Protein AF-A0A4P6URM0-F1 (afdb_monomer)

Nearest PDB structures (foldseek):
  2pso-assembly3_C  TM=2.910E-01  e=2.038E+00  Homo sapiens
  5btu-assembly1_A  TM=3.981E-01  e=7.852E+00  Streptomyces rugosporus
  2pso-assembly1_A  TM=2.524E-01  e=2.699E+00  Homo sapiens
  6l1m-assembly1_A  TM=2.451E-01  e=8.786E+00  Homo sapiens

Mean predicted aligned error: 10.13 Å

Solvent-accessible surface area (backbone atoms only — not comparable to full-atom values): 7999 Å² total; per-residue (Å²): 140,60,69,63,63,57,45,52,59,57,56,52,72,70,60,61,86,64,88,56,90,96,54,51,57,43,52,43,56,39,86,64,29,89,80,58,36,25,31,29,38,40,35,33,56,38,62,49,96,88,68,47,77,76,40,40,41,39,36,36,28,39,62,31,72,83,50,58,86,66,64,18,42,60,39,30,38,29,48,71,74,32,77,54,91,85,47,54,78,92,62,52,32,95,65,70,47,33,33,44,40,35,58,77,35,76,83,46,64,54,87,36,90,82,54,89,47,74,66,50,46,48,55,57,51,45,54,35,53,73,68,50,51,77,88,75,128

Organism: NCBI:txid367743

Sequence (137 aa):
MVIFLSFIQKLLKGIQFFRNTKEHPIYYLFYFHCVHGITGLYAMERYNEEGCVWKYSYEWKIIYPKKGKHLKHISAWGNELHEDEETRKEFIVAFTPHHHHIPGYRRARKENWDVWTLEETFEFVAYYIQSGKEYKP

Foldseek 3Di:
DPVVVVVVVVQQPDFDADDDPQKGWGKRWGCQQPVQGTKIKTKIFHADPVRDTPWIKIWIFRPPPDDDPQQTTQWMWIFDADCDPPRDPLRGDPGDTFIQDHHVGRSDGDGDPDDDDPVVVCVVVVVCRVVSDRDGD

Secondary structure (DSSP, 8-state):
--HHHHHHHHHTTT------SSS--EEEEEEEETTTEEEEEEEEEEE-TTS-EEEEEEEEEEEES---TTTSEEEEEE---B--TTS-GGG-B-SSSEEE-BTTBTT------S--SHHHHHHHHHHHHHH------

Structure (mmCIF, N/CA/C/O backbone):
data_AF-A0A4P6URM0-F1
#
_entry.id   AF-A0A4P6URM0-F1
#
loop_
_atom_site.group_PDB
_atom_site.id
_atom_site.type_symbol
_atom_site.label_atom_id
_atom_site.label_alt_id
_atom_site.label_comp_id
_atom_site.label_asym_id
_atom_site.label_entity_id
_atom_site.label_seq_id
_atom_site.pdbx_PDB_ins_code
_atom_site.Cartn_x
_atom_site.Cartn_y
_atom_site.Cartn_z
_atom_site.occupancy
_atom_site.B_iso_or_equiv
_atom_site.auth_seq_id
_atom_site.auth_comp_id
_atom_site.auth_asym_id
_atom_site.auth_atom_id
_atom_site.pdbx_PDB_model_num
ATOM 1 N N . MET A 1 1 ? -16.421 16.010 -10.100 1.00 37.84 1 MET A N 1
ATOM 2 C CA . MET A 1 1 ? -14.976 15.691 -10.054 1.00 37.84 1 MET A CA 1
ATOM 3 C C . MET A 1 1 ? -14.130 16.831 -9.448 1.00 37.84 1 MET A C 1
ATOM 5 O O . MET A 1 1 ? -13.039 17.098 -9.912 1.00 37.84 1 MET A O 1
ATOM 9 N N . VAL A 1 2 ? -14.620 17.530 -8.409 1.00 28.48 2 VAL A N 1
ATOM 10 C CA . VAL A 1 2 ? -13.886 18.628 -7.719 1.00 28.48 2 VAL A CA 1
ATOM 11 C C . VAL A 1 2 ? -13.793 18.365 -6.206 1.00 28.48 2 VAL A C 1
ATOM 13 O 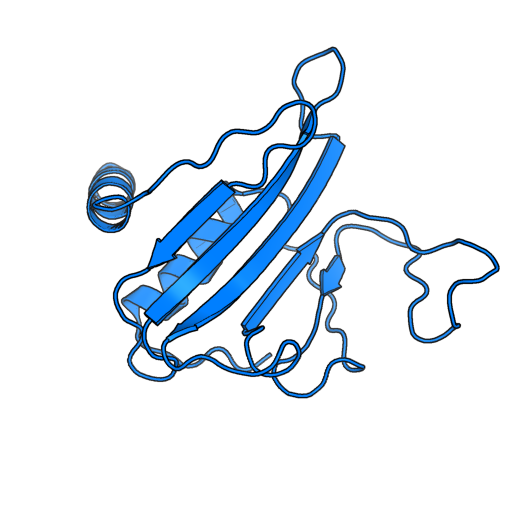O . VAL A 1 2 ? -12.837 18.750 -5.543 1.00 28.48 2 VAL A O 1
ATOM 16 N N . ILE A 1 3 ? -14.748 17.602 -5.663 1.00 34.81 3 ILE A N 1
ATOM 17 C CA . ILE A 1 3 ? -14.823 17.248 -4.241 1.00 34.81 3 ILE A CA 1
ATOM 18 C C . ILE A 1 3 ? -13.710 16.254 -3.849 1.00 34.81 3 ILE A C 1
ATOM 20 O O . ILE A 1 3 ? -13.120 16.395 -2.780 1.00 34.81 3 ILE A O 1
ATOM 24 N N . PHE A 1 4 ? -13.355 15.323 -4.745 1.00 35.44 4 PHE A N 1
ATOM 25 C CA . PHE A 1 4 ? -12.353 14.269 -4.520 1.00 35.44 4 PHE A CA 1
ATOM 26 C C . PHE A 1 4 ? -10.926 14.827 -4.350 1.00 35.44 4 PHE A C 1
ATOM 28 O O . PHE A 1 4 ? -10.270 14.560 -3.346 1.00 35.44 4 PHE A O 1
ATOM 35 N N . LEU A 1 5 ? -10.502 15.725 -5.249 1.00 35.97 5 LEU A N 1
ATOM 36 C CA . LEU A 1 5 ? -9.217 16.438 -5.169 1.00 35.97 5 LEU A CA 1
ATOM 37 C C . LEU A 1 5 ? -9.099 17.295 -3.898 1.00 35.97 5 LEU A C 1
ATOM 39 O O . LEU A 1 5 ? -8.058 17.293 -3.241 1.00 35.97 5 LEU A O 1
ATOM 43 N N . SER A 1 6 ? -10.181 17.973 -3.499 1.00 42.41 6 SER A N 1
ATOM 44 C CA . SER A 1 6 ? -10.181 18.823 -2.298 1.00 42.41 6 SER A CA 1
ATOM 45 C C . SER A 1 6 ? -10.077 18.026 -0.987 1.00 42.41 6 SER A C 1
ATOM 47 O O . SER A 1 6 ? -9.562 18.531 0.014 1.00 42.41 6 SER A O 1
ATOM 49 N N . PHE A 1 7 ? -10.559 16.776 -0.975 1.00 44.28 7 PHE A N 1
ATOM 50 C CA . PHE A 1 7 ? -10.522 15.909 0.202 1.00 44.28 7 PHE A CA 1
ATOM 51 C C . PHE A 1 7 ? -9.201 15.148 0.311 1.00 44.28 7 PHE A C 1
ATOM 53 O O . PHE A 1 7 ? -8.658 15.077 1.412 1.00 44.28 7 PHE A O 1
ATOM 60 N N . ILE A 1 8 ? -8.629 14.689 -0.812 1.00 46.97 8 ILE A N 1
ATOM 61 C CA . ILE A 1 8 ? -7.243 14.199 -0.857 1.00 46.97 8 ILE A CA 1
ATOM 62 C C . ILE A 1 8 ? -6.321 15.289 -0.296 1.00 46.97 8 ILE A C 1
ATOM 64 O O . ILE A 1 8 ? -5.639 15.049 0.691 1.00 46.97 8 ILE A O 1
ATOM 68 N N . GLN A 1 9 ? -6.418 16.538 -0.764 1.00 44.09 9 GLN A N 1
ATOM 69 C CA . GLN A 1 9 ? -5.653 17.665 -0.201 1.00 44.09 9 GLN A CA 1
ATOM 70 C C . GLN A 1 9 ? -5.856 17.889 1.315 1.00 44.09 9 GLN A C 1
ATOM 72 O O . GLN A 1 9 ? -4.931 18.340 1.993 1.00 44.09 9 GLN A O 1
ATOM 77 N N . LYS A 1 10 ? -7.032 17.565 1.878 1.00 43.66 10 LYS A N 1
ATOM 78 C CA . LYS A 1 10 ? -7.291 17.625 3.332 1.00 43.66 10 LYS A CA 1
ATOM 79 C C . LYS A 1 10 ? -6.715 16.427 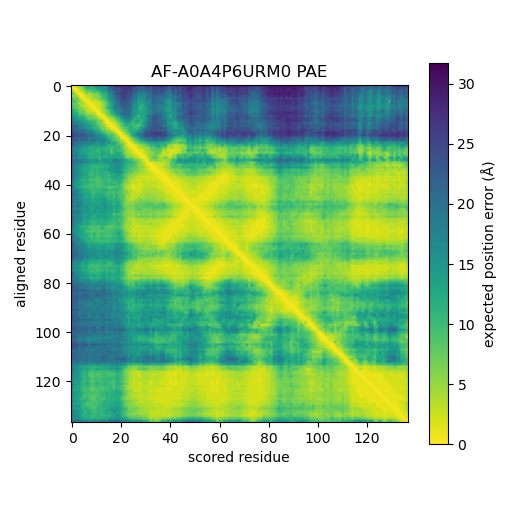4.100 1.00 43.66 10 LYS A C 1
ATOM 81 O O . LYS A 1 10 ? -6.232 16.635 5.210 1.00 43.66 10 LYS A O 1
ATOM 86 N N . LEU A 1 11 ? -6.727 15.222 3.525 1.00 47.56 11 LEU A N 1
ATOM 87 C CA . LEU A 1 11 ? -6.056 14.017 4.047 1.00 47.56 11 LEU A CA 1
ATOM 88 C C . LEU A 1 11 ? -4.528 14.177 4.050 1.00 47.56 11 LEU A C 1
ATOM 90 O O . LEU A 1 11 ? -3.854 13.701 4.956 1.00 47.56 11 LEU A O 1
ATOM 94 N N . LEU A 1 12 ? -4.002 14.921 3.075 1.00 49.66 12 LEU A N 1
ATOM 95 C CA . LEU A 1 12 ? -2.588 15.257 2.914 1.00 49.66 12 LEU A CA 1
ATOM 96 C C . LEU A 1 12 ? -2.092 16.369 3.868 1.00 49.66 12 LEU A C 1
ATOM 98 O O . LEU A 1 12 ? -0.925 16.765 3.795 1.00 49.66 12 LEU A O 1
ATOM 102 N N . LYS A 1 13 ? -2.924 16.873 4.794 1.00 39.97 13 LYS A N 1
ATOM 103 C CA . LYS A 1 13 ? -2.470 17.776 5.867 1.00 39.97 13 LYS A CA 1
ATOM 104 C C . LYS A 1 13 ? -1.619 16.999 6.876 1.00 39.97 13 LYS A C 1
ATOM 106 O O . LYS A 1 13 ? -2.114 16.565 7.907 1.00 39.97 13 LYS A O 1
ATOM 111 N N . GLY A 1 14 ? -0.339 16.824 6.561 1.00 41.81 14 GLY A N 1
ATOM 112 C CA . GLY A 1 14 ? 0.631 16.146 7.425 1.00 41.81 14 GLY A CA 1
ATOM 113 C C . GLY A 1 14 ? 1.566 15.164 6.720 1.00 41.81 14 GLY A C 1
ATOM 114 O O . GLY A 1 14 ? 2.226 14.393 7.413 1.00 41.81 14 GLY A O 1
ATOM 115 N N . ILE A 1 15 ? 1.649 15.159 5.380 1.00 45.34 15 ILE A N 1
ATOM 116 C CA . ILE A 1 15 ? 2.680 14.368 4.689 1.00 45.34 15 ILE A CA 1
ATOM 117 C C . ILE A 1 15 ? 4.060 14.886 5.109 1.00 45.34 15 ILE A C 1
ATOM 119 O O . ILE A 1 15 ? 4.440 16.010 4.782 1.00 45.34 15 ILE A O 1
ATOM 123 N N . GLN A 1 16 ? 4.828 14.054 5.807 1.00 42.06 16 GLN A N 1
ATOM 124 C CA . GLN A 1 16 ? 6.265 14.248 5.948 1.00 42.06 16 GLN A CA 1
ATOM 125 C C . GLN A 1 16 ? 6.971 13.409 4.886 1.00 42.06 16 GLN A C 1
ATOM 127 O O . GLN A 1 16 ? 6.902 12.183 4.885 1.00 42.06 16 GLN A O 1
ATOM 132 N N . PHE A 1 17 ? 7.644 14.094 3.965 1.00 44.22 17 PHE A N 1
ATOM 133 C CA . PHE A 1 17 ? 8.449 13.472 2.924 1.00 44.22 17 PHE A CA 1
ATOM 134 C C . PHE A 1 17 ? 9.841 13.162 3.480 1.00 44.22 17 PHE A C 1
ATOM 136 O O . PHE A 1 17 ? 10.569 14.076 3.864 1.00 44.22 17 PHE A O 1
ATOM 143 N N . PHE A 1 18 ? 10.243 11.894 3.476 1.00 39.78 18 PHE A N 1
ATOM 144 C CA . PHE A 1 18 ? 11.624 11.500 3.754 1.00 39.78 18 PHE A CA 1
ATOM 145 C C . PHE A 1 18 ? 12.279 11.077 2.432 1.00 39.78 18 PHE A C 1
ATOM 147 O O . PHE A 1 18 ? 11.842 10.118 1.805 1.00 39.78 18 PHE A O 1
ATOM 154 N N . ARG A 1 19 ? 13.287 11.830 1.964 1.00 40.38 19 ARG A N 1
ATOM 155 C CA . ARG A 1 19 ? 13.984 11.589 0.683 1.00 40.38 19 ARG A CA 1
ATOM 156 C C . ARG A 1 19 ? 15.304 10.840 0.907 1.00 40.38 19 ARG A C 1
ATOM 158 O O . ARG A 1 19 ? 16.136 11.309 1.676 1.00 40.38 19 ARG A O 1
ATOM 165 N N . ASN A 1 20 ? 15.525 9.736 0.189 1.00 33.84 20 ASN A N 1
ATOM 166 C CA . ASN A 1 20 ? 16.845 9.119 -0.021 1.00 33.84 20 ASN A CA 1
ATOM 167 C C . ASN A 1 20 ? 16.927 8.553 -1.457 1.00 33.84 20 ASN A C 1
ATOM 169 O O . ASN A 1 20 ? 15.888 8.257 -2.039 1.00 33.84 20 ASN A O 1
ATOM 173 N N . THR A 1 21 ? 18.106 8.522 -2.076 1.00 48.75 21 THR A N 1
ATOM 174 C CA . THR A 1 21 ? 18.306 8.462 -3.537 1.00 48.75 21 THR A CA 1
ATOM 175 C C . THR A 1 21 ? 18.328 7.035 -4.117 1.00 48.75 21 THR A C 1
ATOM 177 O O . THR A 1 21 ? 18.969 6.145 -3.569 1.00 48.75 21 THR A O 1
ATOM 180 N N . LYS A 1 22 ? 17.661 6.864 -5.277 1.00 49.09 22 LYS A N 1
ATOM 181 C CA . LYS A 1 22 ? 17.460 5.663 -6.138 1.00 49.09 22 LYS A CA 1
ATOM 182 C C . LYS A 1 22 ? 16.256 4.760 -5.851 1.00 49.09 22 LYS A C 1
ATOM 184 O O . LYS A 1 22 ? 15.752 4.140 -6.780 1.00 49.09 22 LYS A O 1
ATOM 189 N N . GLU A 1 23 ? 15.737 4.756 -4.634 1.00 53.38 23 GLU A N 1
ATOM 190 C CA . GLU A 1 23 ? 14.444 4.161 -4.290 1.00 53.38 23 GLU A CA 1
ATOM 191 C C . GLU A 1 23 ? 13.742 5.159 -3.380 1.00 53.38 23 GLU A C 1
ATOM 193 O O . GLU A 1 23 ? 14.315 5.575 -2.374 1.00 53.38 23 GLU A O 1
ATOM 198 N N . HIS A 1 24 ? 12.543 5.603 -3.747 1.00 59.94 24 HIS A N 1
ATOM 199 C CA . HIS A 1 24 ? 11.840 6.641 -2.999 1.00 59.94 24 HIS A CA 1
ATOM 200 C C . HIS A 1 24 ? 10.649 6.038 -2.262 1.00 59.94 24 HIS A C 1
ATOM 202 O O . HIS A 1 24 ? 9.530 6.087 -2.768 1.00 59.94 24 HIS A O 1
ATOM 208 N N . PRO A 1 25 ? 10.863 5.459 -1.067 1.00 63.81 25 PRO A N 1
ATOM 209 C CA . PRO A 1 25 ? 9.756 5.115 -0.206 1.00 63.81 25 PRO A CA 1
ATOM 210 C C . PRO A 1 25 ? 9.058 6.389 0.272 1.00 63.81 25 PRO A C 1
ATOM 212 O O . PRO A 1 25 ? 9.648 7.208 0.978 1.00 63.81 25 PRO A O 1
ATOM 215 N N . ILE A 1 26 ? 7.790 6.544 -0.084 1.00 75.31 26 ILE A N 1
ATOM 216 C CA . ILE A 1 26 ? 6.939 7.638 0.371 1.00 75.31 26 ILE A CA 1
ATOM 217 C C . ILE A 1 26 ? 6.004 7.103 1.451 1.00 75.31 26 ILE A C 1
ATOM 219 O O . ILE A 1 26 ? 5.352 6.074 1.286 1.00 75.31 26 ILE A O 1
ATOM 223 N N . TYR A 1 27 ? 5.940 7.812 2.576 1.00 72.19 27 TYR A N 1
ATOM 224 C CA . TYR A 1 27 ? 5.004 7.519 3.654 1.00 72.19 27 TYR A CA 1
ATOM 225 C C . TYR A 1 27 ? 3.894 8.568 3.669 1.00 72.19 27 TYR A C 1
ATOM 227 O O . TYR A 1 27 ? 4.145 9.754 3.882 1.00 72.19 27 TYR A O 1
ATOM 235 N N . TYR A 1 28 ? 2.657 8.117 3.499 1.00 77.94 28 TYR A N 1
ATOM 236 C CA . TYR A 1 28 ? 1.452 8.920 3.652 1.00 77.94 28 TYR A CA 1
ATOM 237 C C . TYR A 1 28 ? 0.786 8.557 4.975 1.00 77.94 28 TYR A C 1
ATOM 239 O O . TYR A 1 28 ? 0.412 7.407 5.195 1.00 77.94 28 TYR A O 1
ATOM 247 N N . LEU A 1 29 ? 0.658 9.525 5.881 1.00 73.19 29 LEU A N 1
ATOM 248 C CA . LEU A 1 29 ? 0.025 9.317 7.181 1.00 73.19 29 LEU A CA 1
ATOM 249 C C . LEU A 1 29 ? -1.483 9.584 7.092 1.00 73.19 29 LEU A C 1
ATOM 251 O O . LEU A 1 29 ? -1.898 10.624 6.587 1.00 73.19 29 LEU A O 1
ATOM 255 N N . PHE A 1 30 ? -2.296 8.685 7.645 1.00 74.50 30 PHE A N 1
ATOM 256 C CA . PHE A 1 30 ? -3.745 8.837 7.772 1.00 74.50 30 PHE A CA 1
ATOM 257 C C . PHE A 1 30 ? -4.127 8.952 9.252 1.00 74.50 30 PHE A C 1
ATOM 259 O O . PHE A 1 30 ? -3.944 8.022 10.041 1.00 74.50 30 PHE A O 1
ATOM 266 N N . TYR A 1 31 ? -4.653 10.119 9.634 1.00 64.69 31 TYR A N 1
ATOM 267 C CA . TYR A 1 31 ? -4.734 10.550 11.034 1.00 64.69 31 TYR A CA 1
ATOM 268 C C . TYR A 1 31 ? -5.579 9.657 11.954 1.00 64.69 31 TYR A C 1
ATOM 270 O O . TYR A 1 31 ? -5.229 9.535 13.124 1.00 64.69 31 TYR A O 1
ATOM 278 N N . PHE A 1 32 ? -6.657 9.021 11.480 1.00 75.19 32 PHE A N 1
ATOM 279 C CA . PHE A 1 32 ? -7.439 8.117 12.329 1.00 75.19 32 PHE A CA 1
ATOM 280 C C . PHE A 1 32 ? -8.346 7.166 11.533 1.00 75.19 32 PHE A C 1
ATOM 282 O O . PHE A 1 32 ? -9.103 7.602 10.670 1.00 75.19 32 PHE A O 1
ATOM 289 N N . HIS A 1 33 ? -8.310 5.877 11.878 1.00 76.44 33 HIS A N 1
ATOM 290 C CA . HIS A 1 33 ? -9.273 4.848 11.488 1.00 76.44 33 HIS A CA 1
ATOM 291 C C . HIS A 1 33 ? -9.878 4.234 12.756 1.00 76.44 33 HIS A C 1
ATOM 293 O O . HIS A 1 33 ? -9.145 3.722 13.604 1.00 76.44 33 HIS A O 1
ATOM 299 N N . CYS A 1 34 ? -11.207 4.234 12.882 1.00 77.12 34 CYS A N 1
ATOM 300 C CA . CYS A 1 34 ? -11.887 3.865 14.131 1.00 77.12 34 CYS A CA 1
ATOM 301 C C . CYS A 1 34 ? -11.600 2.433 14.627 1.00 77.12 34 CYS A C 1
ATOM 303 O O . CYS A 1 34 ? -11.671 2.183 15.826 1.00 77.12 34 CYS A O 1
ATOM 305 N N . VAL A 1 35 ? -11.207 1.519 13.733 1.00 82.31 35 VAL A N 1
ATOM 306 C CA . VAL A 1 35 ? -10.860 0.126 14.078 1.00 82.31 35 VAL A CA 1
ATOM 307 C C . VAL A 1 35 ? -9.352 -0.093 14.235 1.00 82.31 35 VAL A C 1
ATOM 309 O O . VAL A 1 35 ? -8.904 -0.948 14.996 1.00 82.31 35 VAL A O 1
ATOM 312 N N . HIS A 1 36 ? -8.538 0.662 13.497 1.00 80.75 36 HIS A N 1
ATOM 313 C CA . HIS A 1 36 ? -7.113 0.354 13.322 1.00 80.75 36 HIS A CA 1
ATOM 314 C C . HIS A 1 36 ? -6.185 1.366 14.003 1.00 80.75 36 HIS A C 1
ATOM 316 O O . HIS A 1 36 ? -4.981 1.125 14.067 1.00 80.75 36 HIS A O 1
ATOM 322 N N . GLY A 1 37 ? -6.732 2.457 14.546 1.00 84.31 37 GLY A N 1
ATOM 323 C CA . GLY A 1 37 ? -5.967 3.563 15.108 1.00 84.31 37 GLY A CA 1
ATOM 324 C C . GLY A 1 37 ? -5.397 4.461 14.011 1.00 84.31 37 GLY A C 1
ATOM 325 O O . GLY A 1 37 ? -6.041 4.696 12.990 1.00 84.31 37 GLY A O 1
ATOM 326 N N . ILE A 1 38 ? -4.191 4.980 14.211 1.00 86.25 38 ILE A N 1
ATOM 327 C CA . ILE A 1 38 ? -3.506 5.784 13.193 1.00 86.25 38 ILE A CA 1
ATOM 328 C C . ILE A 1 38 ? -2.927 4.823 12.162 1.00 86.25 38 ILE A C 1
ATOM 330 O O . ILE A 1 38 ? -2.185 3.903 12.520 1.00 86.25 38 ILE A O 1
ATOM 334 N N . THR A 1 39 ? -3.238 5.039 10.889 1.00 88.56 39 THR A N 1
ATOM 335 C CA . THR A 1 39 ? -2.746 4.198 9.792 1.00 88.56 39 THR A CA 1
ATOM 336 C C . THR A 1 39 ? -1.937 5.028 8.804 1.00 88.56 39 THR A C 1
ATOM 338 O O . THR A 1 39 ? -1.858 6.246 8.920 1.00 88.56 39 THR A O 1
ATOM 341 N N . GLY A 1 40 ? -1.276 4.387 7.853 1.00 89.19 40 GLY A N 1
ATOM 342 C CA . GLY A 1 40 ? -0.545 5.077 6.803 1.00 89.19 40 GLY A CA 1
ATOM 343 C C . GLY A 1 40 ? -0.273 4.166 5.620 1.00 89.19 40 GLY A C 1
ATOM 344 O O . GLY A 1 40 ? -0.263 2.943 5.766 1.00 89.19 40 GLY A O 1
ATOM 345 N N . LEU A 1 41 ? -0.068 4.768 4.457 1.00 88.81 41 LEU A N 1
ATOM 346 C CA . LEU A 1 41 ? 0.350 4.091 3.242 1.00 88.81 41 LEU A CA 1
ATOM 347 C C . LEU A 1 41 ? 1.854 4.268 3.066 1.00 88.81 41 LEU A C 1
ATOM 349 O O . LEU A 1 41 ? 2.361 5.385 3.035 1.00 88.81 41 LEU A O 1
ATOM 353 N N . TYR A 1 42 ? 2.565 3.159 2.958 1.00 88.00 42 TYR A N 1
ATOM 354 C CA . TYR A 1 42 ? 3.936 3.128 2.481 1.00 88.00 42 TYR A CA 1
ATOM 355 C C . TYR A 1 42 ? 3.910 2.795 0.996 1.00 88.00 42 TYR A C 1
ATOM 357 O O . TYR A 1 42 ? 3.363 1.761 0.631 1.00 88.00 42 TYR A O 1
ATOM 365 N N . ALA A 1 43 ? 4.476 3.651 0.160 1.00 88.44 43 ALA A N 1
ATOM 366 C CA . ALA A 1 43 ? 4.541 3.450 -1.276 1.00 88.44 43 ALA A CA 1
ATOM 367 C C . ALA A 1 43 ? 5.993 3.433 -1.737 1.00 88.44 43 ALA A C 1
ATOM 369 O O . ALA A 1 43 ? 6.773 4.309 -1.373 1.00 88.44 43 ALA A O 1
ATOM 370 N N . MET A 1 44 ? 6.349 2.449 -2.546 1.00 87.81 44 MET A N 1
ATOM 371 C CA . MET A 1 44 ? 7.618 2.370 -3.246 1.00 87.81 44 MET A CA 1
ATOM 372 C C . MET A 1 44 ? 7.316 2.231 -4.730 1.00 87.81 44 MET A C 1
ATOM 374 O O . MET A 1 44 ? 6.597 1.320 -5.124 1.00 87.81 44 MET A O 1
ATOM 378 N N . GLU A 1 45 ? 7.894 3.107 -5.540 1.00 86.06 45 GLU A N 1
ATOM 379 C CA . GLU A 1 45 ? 7.850 3.022 -6.996 1.00 86.06 45 GLU A CA 1
ATOM 380 C C . GLU A 1 45 ? 9.275 3.075 -7.539 1.00 86.06 45 GLU A C 1
ATOM 382 O O . GLU A 1 45 ? 10.140 3.787 -7.014 1.00 86.06 45 GLU A O 1
ATOM 387 N N . ARG A 1 46 ? 9.521 2.307 -8.597 1.00 83.69 46 ARG A N 1
ATOM 388 C CA . ARG A 1 46 ? 10.720 2.389 -9.423 1.00 83.69 46 ARG A CA 1
ATOM 389 C C . ARG A 1 46 ? 10.303 2.776 -10.830 1.00 83.69 46 ARG A C 1
ATOM 391 O O . ARG A 1 46 ? 9.372 2.199 -11.394 1.00 83.69 46 ARG A O 1
ATOM 398 N N . TYR A 1 47 ? 11.037 3.727 -11.386 1.00 82.06 47 TYR A N 1
ATOM 399 C CA . TYR A 1 47 ? 10.766 4.309 -12.692 1.00 82.06 47 TYR A CA 1
ATOM 400 C C . TYR A 1 47 ? 11.792 3.818 -13.714 1.00 82.06 47 TYR A C 1
ATOM 402 O O . TYR A 1 47 ? 12.934 3.515 -13.352 1.00 82.06 47 TYR A O 1
ATOM 410 N N . ASN A 1 48 ? 11.362 3.660 -14.964 1.00 81.31 48 ASN A N 1
ATOM 411 C CA . ASN A 1 48 ? 12.240 3.354 -16.088 1.00 81.31 48 ASN A CA 1
ATOM 412 C C . A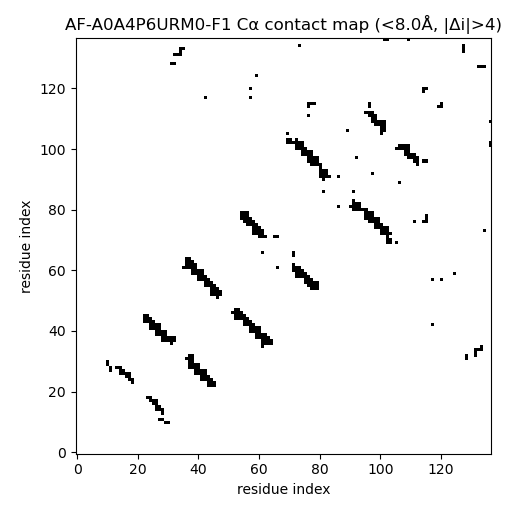SN A 1 48 ? 12.860 4.659 -16.629 1.00 81.31 48 ASN A C 1
ATOM 414 O O . ASN A 1 48 ? 12.628 5.742 -16.088 1.00 81.31 48 ASN A O 1
ATOM 418 N N . GLU A 1 49 ? 13.654 4.568 -17.694 1.00 82.06 49 GLU A N 1
ATOM 419 C CA . GLU A 1 49 ? 14.314 5.734 -18.304 1.00 82.06 49 GLU A CA 1
ATOM 420 C C . GLU A 1 49 ? 13.323 6.753 -18.895 1.00 82.06 49 GLU A C 1
ATOM 422 O O . GLU A 1 49 ? 13.629 7.939 -18.977 1.00 82.06 49 GLU A O 1
ATOM 427 N N . GLU A 1 50 ? 12.113 6.309 -19.238 1.00 86.50 50 GLU A N 1
ATOM 428 C CA . GLU A 1 50 ? 11.015 7.144 -19.742 1.00 86.50 50 GLU A CA 1
ATOM 429 C C . GLU A 1 50 ? 10.215 7.817 -18.611 1.00 86.50 50 GLU A C 1
ATOM 431 O O . GLU A 1 50 ? 9.311 8.610 -18.872 1.00 86.50 50 GLU A O 1
ATOM 436 N N . GLY A 1 51 ? 10.533 7.517 -17.346 1.00 78.19 51 GLY A N 1
ATOM 437 C CA . GLY A 1 51 ? 9.819 8.035 -16.179 1.00 78.19 51 GLY A CA 1
ATOM 438 C C . GLY A 1 51 ? 8.518 7.295 -15.849 1.00 78.19 51 GLY A C 1
ATOM 439 O O . GLY A 1 51 ? 7.763 7.753 -14.994 1.00 78.19 51 GLY A O 1
ATOM 440 N N . CYS A 1 52 ? 8.251 6.150 -16.477 1.00 78.75 52 CYS A N 1
ATOM 441 C CA . CYS A 1 52 ? 7.098 5.296 -16.195 1.00 78.75 52 CYS A CA 1
ATOM 442 C C . CYS A 1 52 ? 7.389 4.348 -15.023 1.00 78.75 52 CYS A C 1
ATOM 444 O O . CYS A 1 52 ? 8.480 3.778 -14.930 1.00 78.75 52 CYS A O 1
ATOM 446 N N . VAL A 1 53 ? 6.405 4.134 -14.142 1.00 80.69 53 VAL A N 1
ATOM 447 C CA . VAL A 1 53 ? 6.500 3.135 -13.064 1.00 80.69 53 VAL A CA 1
ATOM 448 C C . VAL A 1 53 ? 6.551 1.741 -13.686 1.00 80.69 53 VAL A C 1
ATOM 450 O O . VAL A 1 53 ? 5.598 1.316 -14.331 1.00 80.69 53 VAL A O 1
ATOM 453 N N . TRP A 1 54 ? 7.649 1.014 -13.481 1.00 80.31 54 TRP A N 1
ATOM 454 C CA . TRP A 1 54 ? 7.781 -0.377 -13.942 1.00 80.31 54 TRP A CA 1
ATOM 455 C C . TRP A 1 54 ? 7.726 -1.382 -12.792 1.00 80.31 54 TRP A C 1
ATOM 457 O O . TRP A 1 54 ? 7.379 -2.543 -12.998 1.00 80.31 54 TRP A O 1
ATOM 467 N N . LYS A 1 55 ? 8.032 -0.945 -11.566 1.00 84.69 55 LYS A N 1
ATOM 468 C CA . LYS A 1 55 ? 7.955 -1.776 -10.364 1.00 84.69 55 LYS A CA 1
ATOM 469 C C . LYS A 1 55 ? 7.395 -0.973 -9.199 1.00 84.69 55 LYS A C 1
ATOM 471 O O . LYS A 1 55 ? 7.831 0.156 -8.983 1.00 84.69 55 LYS A O 1
ATOM 476 N N . TYR A 1 56 ? 6.480 -1.549 -8.433 1.00 86.94 56 TYR A N 1
ATOM 477 C CA . TYR A 1 56 ? 5.901 -0.901 -7.267 1.00 86.94 56 TYR A CA 1
ATOM 478 C C . TYR A 1 56 ? 5.577 -1.877 -6.134 1.00 86.94 56 TYR A C 1
ATOM 480 O O . TYR A 1 56 ? 5.374 -3.077 -6.332 1.00 86.94 56 TYR A O 1
ATOM 488 N N . SER A 1 57 ? 5.510 -1.312 -4.932 1.00 88.25 57 SER A N 1
ATOM 489 C CA . SER A 1 57 ? 5.028 -1.954 -3.717 1.00 88.25 57 SER A CA 1
ATOM 490 C C . SER A 1 57 ? 4.321 -0.914 -2.854 1.00 88.25 57 SER A C 1
ATOM 492 O O . SER A 1 57 ? 4.926 0.063 -2.406 1.00 88.25 57 SER A O 1
ATOM 494 N N . TYR A 1 58 ? 3.029 -1.109 -2.631 1.00 89.19 58 TYR A N 1
ATOM 495 C CA . TYR A 1 58 ? 2.193 -0.250 -1.808 1.00 89.19 58 TYR A CA 1
ATOM 496 C C . TYR A 1 58 ? 1.688 -1.032 -0.608 1.00 89.19 58 TYR A C 1
ATOM 498 O O . TYR A 1 58 ? 1.271 -2.179 -0.724 1.00 89.19 58 TYR A O 1
ATOM 506 N N . GLU A 1 59 ? 1.704 -0.429 0.571 1.00 88.81 59 GLU A N 1
ATOM 507 C CA . GLU A 1 59 ? 1.416 -1.137 1.805 1.00 88.81 59 GLU A CA 1
ATOM 508 C C . GLU A 1 59 ? 0.670 -0.243 2.799 1.00 88.81 59 GLU A C 1
ATOM 510 O O . GLU A 1 59 ? 1.230 0.704 3.359 1.00 88.81 59 GLU A O 1
ATOM 515 N N . TRP A 1 60 ? -0.588 -0.571 3.076 1.00 88.75 60 TRP A N 1
ATOM 516 C CA . TRP A 1 60 ? -1.388 0.090 4.101 1.00 88.75 60 TRP A CA 1
ATOM 517 C C . TRP A 1 60 ? -1.145 -0.564 5.467 1.00 88.75 60 TRP A C 1
ATOM 519 O O . TRP A 1 60 ? -1.295 -1.779 5.635 1.00 88.75 60 TRP A O 1
ATOM 529 N N . LYS A 1 61 ? -0.721 0.233 6.455 1.00 88.69 61 LYS A N 1
ATOM 530 C CA . LYS A 1 61 ? -0.234 -0.248 7.757 1.00 88.69 61 LYS A CA 1
ATOM 531 C C . LYS A 1 61 ? -0.779 0.562 8.928 1.00 88.69 61 LYS A C 1
ATOM 533 O O . LYS A 1 61 ? -1.044 1.753 8.815 1.00 88.69 61 LYS A O 1
ATOM 538 N N . ILE A 1 62 ? -0.844 -0.073 10.092 1.00 88.00 62 ILE A N 1
ATOM 539 C CA . ILE A 1 62 ? -1.051 0.556 11.398 1.00 88.00 62 ILE A CA 1
ATOM 540 C C . ILE A 1 62 ? 0.257 1.220 11.841 1.00 88.00 62 ILE A C 1
ATOM 542 O O . ILE A 1 62 ? 1.297 0.565 11.951 1.00 88.00 62 ILE A O 1
ATOM 546 N N . ILE A 1 63 ? 0.187 2.518 12.121 1.00 85.94 63 ILE A N 1
ATOM 547 C CA . ILE A 1 63 ? 1.273 3.334 12.674 1.00 85.94 63 ILE A CA 1
ATOM 548 C C . ILE A 1 63 ? 1.155 3.398 14.200 1.00 85.94 63 ILE A C 1
ATOM 550 O O . ILE A 1 63 ? 2.156 3.242 14.902 1.00 85.94 63 ILE A O 1
ATOM 554 N N . TYR A 1 64 ? -0.069 3.564 14.714 1.00 81.88 64 TYR A N 1
ATOM 555 C CA . TYR A 1 64 ? -0.355 3.587 16.147 1.00 81.88 64 TYR A CA 1
ATOM 556 C C . TYR A 1 64 ? -1.673 2.855 16.471 1.00 81.88 64 TYR A C 1
ATOM 558 O O . TYR A 1 64 ? -2.676 3.144 15.821 1.00 81.88 64 TYR A O 1
ATOM 566 N N . PRO A 1 65 ? -1.717 1.963 17.481 1.00 84.31 65 PRO A N 1
ATOM 567 C CA . PRO A 1 65 ? -0.620 1.596 18.381 1.00 84.31 65 PRO A CA 1
ATOM 568 C C . PRO A 1 65 ? 0.503 0.851 17.649 1.00 84.31 65 PRO A C 1
ATOM 570 O O . PRO A 1 65 ? 0.273 0.195 16.633 1.00 84.31 65 PRO A O 1
ATOM 573 N N . LYS A 1 66 ? 1.738 0.952 18.157 1.00 81.31 66 LYS A N 1
ATOM 574 C CA . LYS A 1 66 ? 2.892 0.275 17.552 1.00 81.31 66 LYS A CA 1
ATOM 575 C C . LYS A 1 66 ? 2.698 -1.238 17.653 1.00 81.31 66 LYS A C 1
ATOM 577 O O . LYS A 1 66 ? 2.707 -1.796 18.746 1.00 81.31 66 LYS A O 1
ATOM 582 N N . LYS A 1 67 ? 2.545 -1.904 16.509 1.00 80.56 67 LYS A N 1
ATOM 583 C CA . LYS A 1 67 ? 2.414 -3.364 16.423 1.00 80.56 67 LYS A CA 1
ATOM 584 C C . LYS A 1 67 ? 3.686 -4.003 15.864 1.00 80.56 67 LYS A C 1
ATOM 586 O O . LYS A 1 67 ? 4.468 -3.362 15.159 1.00 80.56 67 LYS A O 1
ATOM 591 N N . GLY A 1 68 ? 3.892 -5.286 16.173 1.00 75.81 68 GLY A N 1
ATOM 592 C CA . GLY A 1 68 ? 4.971 -6.081 15.579 1.00 75.81 68 GLY A CA 1
ATOM 593 C C . GLY A 1 68 ? 4.876 -6.118 14.049 1.00 75.81 68 GLY A C 1
ATOM 594 O O . GLY A 1 68 ? 3.803 -5.894 13.485 1.00 75.81 68 GLY A O 1
ATOM 595 N N . LYS A 1 69 ? 5.988 -6.424 13.363 1.00 70.94 69 LYS A N 1
ATOM 596 C CA . LYS A 1 69 ? 6.092 -6.352 11.890 1.00 70.94 69 LYS A CA 1
ATOM 597 C C . LYS A 1 69 ? 4.950 -7.073 11.165 1.00 70.94 69 LYS A C 1
ATOM 599 O O . LYS A 1 69 ? 4.511 -6.582 10.144 1.00 70.94 69 LYS A O 1
ATOM 604 N N . HIS A 1 70 ? 4.441 -8.180 11.697 1.00 69.31 70 HIS A N 1
ATOM 605 C CA . HIS A 1 70 ? 3.347 -8.943 11.080 1.00 69.31 70 HIS A CA 1
ATOM 606 C C . HIS A 1 70 ? 1.947 -8.420 11.402 1.00 69.31 70 HIS A C 1
ATOM 608 O O . HIS A 1 70 ? 1.024 -8.609 10.622 1.00 69.31 70 HIS A O 1
ATOM 614 N N . LEU A 1 71 ? 1.790 -7.755 12.542 1.00 75.00 71 LEU A N 1
ATOM 615 C CA . LEU A 1 71 ? 0.494 -7.310 13.052 1.00 75.00 71 LEU A CA 1
ATOM 616 C C . LEU A 1 71 ? 0.143 -5.887 12.610 1.00 75.00 71 LEU A C 1
ATOM 618 O O . LEU A 1 71 ? -0.977 -5.436 12.835 1.00 75.00 71 LEU A O 1
ATOM 622 N N . LYS A 1 72 ? 1.106 -5.168 12.023 1.00 83.75 72 LYS A N 1
ATOM 623 C CA . LYS A 1 72 ? 0.901 -3.808 11.525 1.00 83.75 72 LYS A CA 1
ATOM 624 C C . LYS A 1 72 ? 0.397 -3.741 10.085 1.00 83.75 72 LYS A C 1
ATOM 626 O O . LYS A 1 72 ? -0.040 -2.673 9.696 1.00 83.75 72 LYS A O 1
ATOM 631 N N . HIS A 1 73 ? 0.486 -4.802 9.282 1.00 84.38 73 HIS A N 1
ATOM 632 C CA . HIS A 1 73 ? 0.028 -4.750 7.887 1.00 84.38 73 HIS A CA 1
ATOM 633 C C . HIS A 1 73 ? -1.487 -4.935 7.828 1.00 84.38 73 HIS A C 1
ATOM 635 O O . HIS A 1 73 ? -2.008 -5.869 8.437 1.00 84.38 73 HIS A O 1
ATOM 641 N N . ILE A 1 74 ? -2.161 -4.036 7.112 1.00 85.06 74 ILE A N 1
ATOM 642 C CA . ILE A 1 74 ? -3.600 -4.090 6.831 1.00 85.06 74 ILE A CA 1
ATOM 643 C C . ILE A 1 74 ? -3.819 -4.666 5.426 1.00 85.06 74 ILE A C 1
ATOM 645 O O . ILE A 1 74 ? -4.626 -5.564 5.232 1.00 85.06 74 ILE A O 1
ATOM 649 N N . SER A 1 75 ? -3.077 -4.171 4.440 1.00 86.31 75 SER A N 1
ATOM 650 C CA . SER A 1 75 ? -3.157 -4.620 3.050 1.00 86.31 75 SER A CA 1
ATOM 651 C C . SER A 1 75 ? -1.876 -4.230 2.321 1.00 86.31 75 SER A C 1
ATOM 653 O O . SER A 1 75 ? -1.221 -3.266 2.729 1.00 86.31 75 SER A O 1
ATOM 655 N N . ALA A 1 76 ? -1.507 -4.944 1.262 1.00 86.38 76 ALA A N 1
ATOM 656 C CA . ALA A 1 76 ? -0.414 -4.539 0.392 1.00 86.38 76 ALA A CA 1
ATOM 657 C C . ALA A 1 76 ? -0.611 -5.021 -1.053 1.00 86.38 76 ALA A C 1
ATOM 659 O O . ALA A 1 76 ? -1.314 -5.995 -1.307 1.00 86.38 76 ALA A O 1
ATOM 660 N N . TRP A 1 77 ? 0.021 -4.323 -1.988 1.00 87.38 77 TRP A N 1
ATOM 661 C CA . TRP A 1 77 ? -0.104 -4.489 -3.434 1.00 87.38 77 TRP A CA 1
ATOM 662 C C . TRP A 1 77 ? 1.271 -4.360 -4.063 1.00 87.38 77 TRP A C 1
ATOM 664 O O . TRP A 1 77 ? 2.057 -3.514 -3.641 1.00 87.38 77 TRP A O 1
ATOM 674 N N . GLY A 1 78 ? 1.567 -5.177 -5.061 1.00 86.25 78 GLY A N 1
ATOM 675 C CA . GLY A 1 78 ? 2.837 -5.091 -5.763 1.00 86.25 78 GLY A CA 1
ATOM 676 C C . GLY A 1 78 ? 2.803 -5.818 -7.093 1.00 86.25 78 GLY A C 1
ATOM 677 O O . GLY A 1 78 ? 1.985 -6.709 -7.324 1.00 86.25 78 GLY A O 1
ATOM 678 N N . ASN A 1 79 ? 3.728 -5.459 -7.971 1.00 84.19 79 ASN A N 1
ATOM 679 C CA . ASN A 1 79 ? 3.932 -6.130 -9.253 1.00 84.19 79 ASN A CA 1
ATOM 680 C C . ASN A 1 79 ? 5.297 -6.835 -9.320 1.00 84.19 79 ASN A C 1
ATOM 682 O O . ASN A 1 79 ? 5.842 -7.043 -10.401 1.00 84.19 79 ASN A O 1
ATOM 686 N N . GLU A 1 80 ? 5.872 -7.190 -8.168 1.00 77.25 80 GLU A N 1
ATOM 687 C CA . GLU A 1 80 ? 7.120 -7.948 -8.129 1.00 77.25 80 GLU A CA 1
ATOM 688 C C . GLU A 1 80 ? 6.870 -9.429 -8.443 1.00 77.25 80 GLU A C 1
ATOM 690 O O . GLU A 1 80 ? 6.049 -10.073 -7.800 1.00 77.25 80 GLU A O 1
ATOM 695 N N . LEU A 1 81 ? 7.606 -10.000 -9.393 1.00 75.12 81 LEU A N 1
ATOM 696 C CA . LEU A 1 81 ? 7.630 -11.453 -9.549 1.00 75.12 81 LEU A CA 1
ATOM 697 C C . LEU A 1 81 ? 8.431 -12.086 -8.406 1.00 75.12 81 LEU A C 1
ATOM 699 O O . LEU A 1 81 ? 9.442 -11.539 -7.954 1.00 75.12 81 LEU A O 1
ATOM 703 N N . HIS A 1 82 ? 7.989 -13.257 -7.959 1.00 72.88 82 HIS A N 1
ATOM 704 C CA . HIS A 1 82 ? 8.693 -14.070 -6.970 1.00 72.88 82 HIS A CA 1
ATOM 705 C C . HIS A 1 82 ? 8.944 -15.454 -7.570 1.00 72.88 82 HIS A C 1
ATOM 707 O O . HIS A 1 82 ? 8.348 -16.433 -7.141 1.00 72.88 82 HIS A O 1
ATOM 713 N N . GLU A 1 83 ? 9.773 -15.521 -8.609 1.00 71.19 83 GLU A N 1
ATOM 714 C CA . GLU A 1 83 ? 10.048 -16.755 -9.367 1.00 71.19 83 GLU A CA 1
ATOM 715 C C . GLU A 1 83 ? 11.465 -17.304 -9.145 1.00 71.19 83 GLU A C 1
ATOM 717 O O . GLU A 1 83 ? 11.889 -18.229 -9.829 1.00 71.19 83 GLU A O 1
ATOM 722 N N . ASP A 1 84 ? 12.209 -16.746 -8.189 1.00 74.81 84 ASP A N 1
ATOM 723 C CA . ASP A 1 84 ? 13.560 -17.210 -7.872 1.00 74.81 84 ASP A CA 1
ATOM 724 C C . ASP A 1 84 ? 13.538 -18.650 -7.322 1.00 74.81 84 ASP A C 1
ATOM 726 O O . ASP A 1 84 ? 12.655 -18.989 -6.529 1.00 74.81 84 ASP A O 1
ATOM 730 N N . GLU A 1 85 ? 14.507 -19.482 -7.713 1.00 73.81 85 GLU A N 1
ATOM 731 C CA . GLU A 1 85 ? 14.597 -20.899 -7.319 1.00 73.81 85 GLU A CA 1
ATOM 732 C C . GLU A 1 85 ? 14.694 -21.101 -5.795 1.00 73.81 85 GLU A C 1
ATOM 734 O O . GLU A 1 85 ? 14.258 -22.132 -5.271 1.00 73.81 85 GLU A O 1
ATOM 739 N N . GLU A 1 86 ? 15.206 -20.109 -5.061 1.00 75.50 86 GLU A N 1
ATOM 740 C CA . GLU A 1 86 ? 15.279 -20.114 -3.598 1.00 75.50 86 GLU A CA 1
ATOM 741 C C . GLU A 1 86 ? 13.974 -19.636 -2.932 1.00 75.50 86 GLU A C 1
ATOM 743 O O . GLU A 1 86 ? 13.794 -19.759 -1.709 1.00 75.50 86 GLU A O 1
ATOM 748 N N . THR A 1 87 ? 13.022 -19.109 -3.711 1.00 75.75 87 THR A N 1
ATOM 749 C CA . THR A 1 87 ? 11.703 -18.718 -3.210 1.00 75.75 87 THR A CA 1
ATOM 750 C C . THR A 1 87 ? 10.954 -19.964 -2.756 1.00 75.75 87 THR A C 1
ATOM 752 O O . THR A 1 87 ? 10.653 -20.871 -3.530 1.00 75.75 87 THR A O 1
ATOM 755 N N . ARG A 1 88 ? 10.591 -20.011 -1.468 1.00 73.81 88 ARG A N 1
ATOM 756 C CA . ARG A 1 88 ? 9.757 -21.105 -0.949 1.00 73.81 88 ARG A CA 1
ATOM 757 C C . ARG A 1 88 ? 8.468 -21.203 -1.759 1.00 73.81 88 ARG A C 1
ATOM 759 O O . ARG A 1 88 ? 7.843 -20.180 -2.026 1.00 73.81 88 ARG A O 1
ATOM 766 N N . LYS A 1 89 ? 8.045 -22.428 -2.081 1.00 76.38 89 LYS A N 1
ATOM 767 C CA . LYS A 1 89 ? 6.918 -22.706 -2.988 1.00 76.38 89 LYS A CA 1
ATOM 768 C C . LYS A 1 89 ? 5.645 -21.930 -2.644 1.00 76.38 89 LYS A C 1
ATOM 770 O O . LYS A 1 89 ? 4.977 -21.434 -3.540 1.00 76.38 89 LYS A O 1
ATOM 775 N N . GLU A 1 90 ? 5.332 -21.765 -1.359 1.00 69.69 90 GLU A N 1
ATOM 776 C CA . GLU A 1 90 ? 4.158 -21.013 -0.894 1.00 69.69 90 GLU A CA 1
ATOM 777 C C .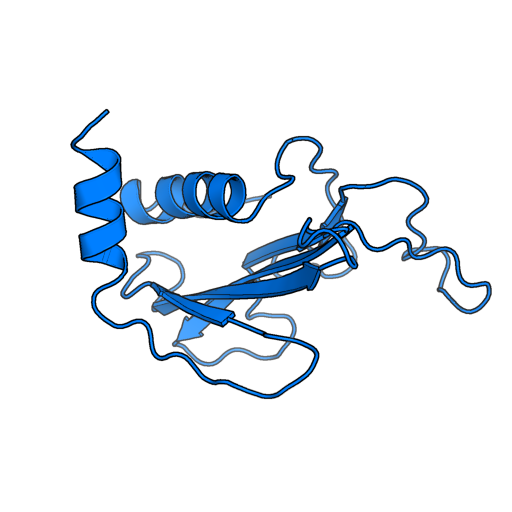 GLU A 1 90 ? 4.229 -19.489 -1.127 1.00 69.69 90 GLU A C 1
ATOM 779 O O . GLU A 1 90 ? 3.257 -18.768 -0.887 1.00 69.69 90 GLU A O 1
ATOM 784 N N . PHE A 1 91 ? 5.385 -18.976 -1.546 1.00 68.81 91 PHE A N 1
ATOM 785 C CA . PHE A 1 91 ? 5.611 -17.567 -1.837 1.00 68.81 91 PHE A CA 1
ATOM 786 C C . PHE A 1 91 ? 5.909 -17.275 -3.304 1.00 68.81 91 PHE A C 1
ATOM 788 O O . PHE A 1 91 ? 6.092 -16.098 -3.618 1.00 68.81 91 PHE A O 1
ATOM 795 N N . ILE A 1 92 ? 5.916 -18.298 -4.163 1.00 74.06 92 ILE A N 1
ATOM 796 C CA . ILE A 1 92 ? 6.109 -18.115 -5.598 1.00 74.06 92 ILE A CA 1
ATOM 797 C C . ILE A 1 92 ? 4.934 -17.319 -6.168 1.00 74.06 92 ILE A C 1
ATOM 799 O O . ILE A 1 92 ? 3.774 -17.600 -5.862 1.00 74.06 92 ILE A O 1
ATOM 803 N N . VAL A 1 93 ? 5.245 -16.314 -6.980 1.00 67.81 93 VAL A N 1
ATOM 804 C CA . VAL A 1 93 ? 4.263 -15.481 -7.681 1.00 67.81 93 VAL A CA 1
ATOM 805 C C . VAL A 1 93 ? 4.676 -15.396 -9.137 1.00 67.81 93 VAL A C 1
ATOM 807 O O . VAL A 1 93 ? 5.692 -14.773 -9.439 1.00 67.81 93 VAL A O 1
ATOM 810 N N . ALA A 1 94 ? 3.866 -16.018 -9.995 1.00 64.69 94 ALA A N 1
ATOM 811 C CA . ALA A 1 94 ? 4.104 -16.110 -11.434 1.00 64.69 94 ALA A CA 1
ATOM 812 C C . ALA A 1 94 ? 3.338 -15.061 -12.264 1.00 64.69 94 ALA A C 1
ATOM 814 O O . ALA A 1 94 ? 3.533 -14.948 -13.469 1.00 64.69 94 ALA A O 1
ATOM 815 N N . PHE A 1 95 ? 2.442 -14.294 -11.630 1.00 63.59 95 PHE A N 1
ATOM 816 C CA . PHE A 1 95 ? 1.600 -13.301 -12.300 1.00 63.59 95 PHE A CA 1
ATOM 817 C C . PHE A 1 95 ? 1.497 -12.016 -11.475 1.00 63.59 95 PHE A C 1
ATOM 819 O O . PHE A 1 95 ? 1.550 -12.044 -10.245 1.00 63.59 95 PHE A O 1
ATOM 826 N N . THR A 1 96 ? 1.353 -10.884 -12.162 1.00 64.44 96 THR A N 1
ATOM 827 C CA . THR A 1 96 ? 1.272 -9.541 -11.577 1.00 64.44 96 THR A CA 1
ATOM 828 C C . THR A 1 96 ? 0.037 -8.800 -12.112 1.00 64.44 96 THR A C 1
ATOM 830 O O . THR A 1 96 ? -0.414 -9.104 -13.218 1.00 64.44 96 THR A O 1
ATOM 833 N N . PRO A 1 97 ? -0.506 -7.819 -11.367 1.00 65.50 97 PRO A N 1
ATOM 834 C CA . PRO A 1 97 ? -0.178 -7.463 -9.994 1.00 65.50 97 PRO A CA 1
ATOM 835 C C . PRO A 1 97 ? -0.695 -8.519 -9.023 1.00 65.50 97 PRO A C 1
ATOM 837 O O . PRO A 1 97 ? -1.515 -9.367 -9.363 1.00 65.50 97 PRO A O 1
ATOM 840 N N . HIS A 1 98 ? -0.188 -8.491 -7.800 1.00 66.94 98 HIS A N 1
ATOM 841 C CA . HIS A 1 98 ? -0.620 -9.426 -6.779 1.00 66.94 98 HIS A CA 1
ATOM 842 C C . HIS A 1 98 ? -0.796 -8.737 -5.430 1.00 66.94 98 HIS A C 1
ATOM 844 O O . HIS A 1 98 ? -0.159 -7.729 -5.106 1.00 66.94 98 HIS A O 1
ATOM 850 N N . HIS A 1 99 ? -1.698 -9.298 -4.627 1.00 67.19 99 HIS A N 1
ATOM 851 C CA . HIS A 1 99 ? -1.943 -8.826 -3.274 1.00 67.19 99 HIS A CA 1
ATOM 852 C C . HIS A 1 99 ? -0.954 -9.471 -2.313 1.00 67.19 99 HIS A C 1
ATOM 854 O O . HIS A 1 99 ? -0.728 -10.687 -2.303 1.00 67.19 99 HIS A O 1
ATOM 860 N N . HIS A 1 100 ? -0.410 -8.646 -1.438 1.00 65.25 100 HIS A N 1
ATOM 861 C CA . HIS A 1 100 ? 0.416 -9.086 -0.341 1.00 65.25 100 HIS A CA 1
ATOM 862 C C . HIS A 1 100 ? -0.397 -9.031 0.960 1.00 65.25 100 HIS A C 1
ATOM 864 O O . HIS A 1 100 ? -0.719 -7.965 1.475 1.00 65.25 100 HIS A O 1
ATOM 870 N N . HIS A 1 101 ? -0.594 -10.215 1.545 1.00 67.12 101 HIS A N 1
ATOM 871 C CA . HIS A 1 101 ? -0.961 -10.456 2.945 1.00 67.12 101 HIS A CA 1
ATOM 872 C C . HIS A 1 101 ? -2.400 -10.151 3.393 1.00 67.12 101 HIS A C 1
ATOM 874 O O . HIS A 1 101 ? -2.945 -9.067 3.215 1.00 67.12 101 HIS A O 1
ATOM 880 N N . ILE A 1 102 ? -2.936 -11.098 4.164 1.00 63.41 102 ILE A N 1
ATOM 881 C CA . ILE A 1 102 ? -4.065 -10.901 5.076 1.00 63.41 102 ILE A CA 1
ATOM 882 C C . ILE A 1 102 ? -3.543 -10.451 6.455 1.00 63.41 102 ILE A C 1
ATOM 884 O O . ILE A 1 102 ? -2.587 -11.055 6.966 1.00 63.41 102 ILE A O 1
ATOM 888 N N . PRO A 1 103 ? -4.146 -9.438 7.112 1.00 61.03 103 PRO A N 1
ATOM 889 C CA . PRO A 1 103 ? -3.782 -9.035 8.470 1.00 61.03 103 PRO A CA 1
ATOM 890 C C . PRO A 1 103 ? -3.814 -10.207 9.444 1.00 61.03 103 PRO A C 1
ATOM 892 O O . PRO A 1 103 ? -4.781 -10.959 9.510 1.00 61.03 103 PRO A O 1
ATOM 895 N N . GLY A 1 104 ? -2.732 -10.389 10.202 1.00 62.41 104 GLY A N 1
ATOM 896 C CA . GLY A 1 104 ? -2.600 -11.506 11.145 1.00 62.41 104 GLY A CA 1
ATOM 897 C C . GLY A 1 104 ? -2.307 -12.870 10.503 1.00 62.41 104 GLY A C 1
ATOM 898 O O . GLY A 1 104 ? -1.898 -13.782 11.216 1.00 62.41 104 GLY A O 1
ATOM 899 N N . TYR A 1 105 ? -2.411 -13.003 9.177 1.00 68.12 105 TYR A N 1
ATOM 900 C CA . TYR A 1 105 ? -2.193 -14.252 8.443 1.00 68.12 105 TYR A CA 1
ATOM 901 C C . TYR A 1 105 ? -1.282 -14.038 7.227 1.00 68.12 105 TYR A C 1
ATOM 903 O O . TYR A 1 105 ? -1.700 -14.058 6.074 1.00 68.12 105 TYR A O 1
ATOM 911 N N . ARG A 1 106 ? 0.028 -13.895 7.484 1.00 59.59 106 ARG A N 1
ATOM 912 C CA . ARG A 1 106 ? 1.053 -13.611 6.454 1.00 59.59 106 ARG A CA 1
ATOM 913 C C . ARG A 1 106 ? 1.032 -14.587 5.269 1.00 59.59 106 ARG A C 1
ATOM 915 O O . ARG A 1 106 ? 1.396 -14.192 4.165 1.0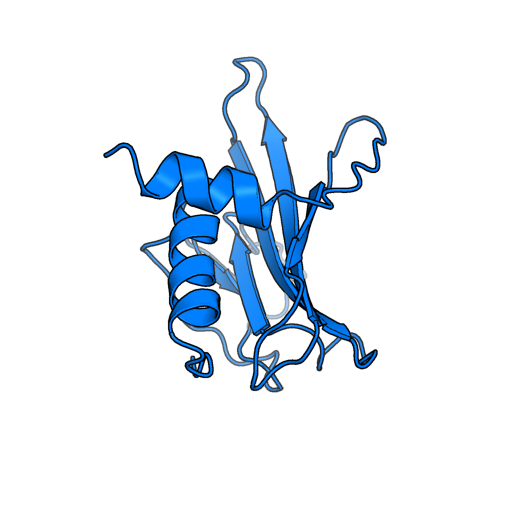0 59.59 106 ARG A O 1
ATOM 922 N N . ARG A 1 107 ? 0.686 -15.853 5.532 1.00 64.38 107 ARG A N 1
ATOM 923 C CA . ARG A 1 107 ? 0.671 -16.941 4.542 1.00 64.38 107 ARG A CA 1
ATOM 924 C C . ARG A 1 107 ? -0.562 -16.916 3.646 1.00 64.38 107 ARG A C 1
ATOM 926 O O . ARG A 1 107 ? -0.510 -17.486 2.566 1.00 64.38 107 ARG A O 1
ATOM 933 N N . ALA A 1 108 ? -1.645 -16.284 4.090 1.00 62.06 108 ALA A N 1
ATOM 934 C CA . ALA A 1 108 ? -2.814 -16.134 3.254 1.00 62.06 108 ALA A CA 1
ATOM 935 C C . ALA A 1 108 ? -2.572 -14.964 2.297 1.00 62.06 108 ALA A C 1
ATOM 937 O O . ALA A 1 108 ? -2.264 -13.840 2.712 1.00 62.06 108 ALA A O 1
ATOM 938 N N . ARG A 1 109 ? -2.657 -15.277 1.010 1.00 63.25 109 ARG A N 1
ATOM 939 C CA . ARG A 1 109 ? -2.667 -14.315 -0.082 1.00 63.25 109 ARG A CA 1
ATOM 940 C C . ARG A 1 109 ? -4.071 -14.320 -0.665 1.00 63.25 109 ARG A C 1
ATOM 942 O O . ARG A 1 109 ? -4.698 -15.376 -0.741 1.00 63.25 109 ARG A O 1
ATOM 949 N N . LYS A 1 110 ? -4.548 -13.149 -1.054 1.00 61.50 110 LYS A N 1
ATOM 950 C CA . LYS A 1 110 ? -5.680 -13.034 -1.967 1.00 61.50 110 LYS A CA 1
ATOM 951 C C . LYS A 1 110 ? -5.117 -12.608 -3.315 1.00 61.50 110 LYS A C 1
ATOM 953 O O . LYS A 1 110 ? -4.003 -12.106 -3.373 1.00 61.50 110 LYS A O 1
ATOM 958 N N . GLU A 1 111 ? -5.826 -12.829 -4.401 1.00 55.12 111 GLU A N 1
ATOM 959 C CA . GLU A 1 111 ? -5.462 -12.142 -5.635 1.00 55.12 111 GLU A CA 1
ATOM 960 C C . GLU A 1 111 ? -6.120 -10.768 -5.631 1.00 55.12 111 GLU A C 1
ATOM 962 O O . GLU A 1 111 ? -7.229 -10.603 -5.116 1.00 55.12 111 GLU A O 1
ATOM 967 N N . ASN A 1 112 ? -5.408 -9.766 -6.134 1.00 61.59 112 ASN A N 1
ATOM 968 C CA 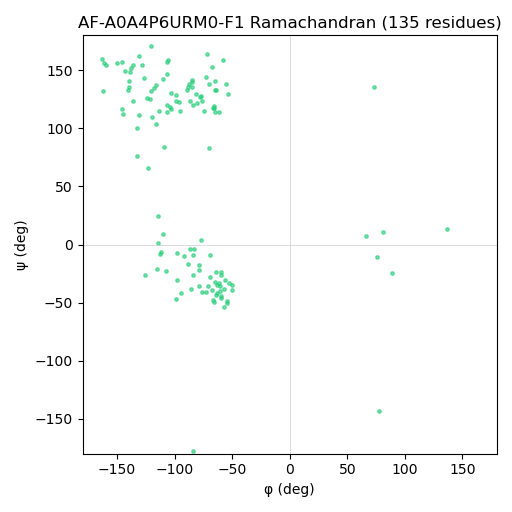. ASN A 1 112 ? -5.966 -8.444 -6.357 1.00 61.59 112 ASN A CA 1
ATOM 969 C C . ASN A 1 112 ? -5.552 -8.015 -7.756 1.00 61.59 112 ASN A C 1
ATOM 971 O O . ASN A 1 112 ? -4.411 -7.617 -7.972 1.00 61.59 112 ASN A O 1
ATOM 975 N N . TRP A 1 113 ? -6.498 -8.164 -8.675 1.00 59.69 113 TRP A N 1
ATOM 976 C CA . TRP A 1 113 ? -6.355 -7.843 -10.088 1.00 59.69 113 TRP A CA 1
ATOM 977 C C . TRP A 1 113 ? -6.676 -6.374 -10.391 1.00 59.69 113 TRP A C 1
ATOM 979 O O . TRP A 1 113 ? -6.518 -5.946 -11.530 1.00 59.69 113 TRP A O 1
ATOM 989 N N . ASP A 1 114 ? -7.103 -5.600 -9.388 1.00 70.44 114 ASP A N 1
ATOM 990 C CA . ASP A 1 114 ? -7.817 -4.336 -9.600 1.00 70.44 114 ASP A CA 1
ATOM 991 C C . ASP A 1 114 ? -7.014 -3.099 -9.168 1.00 70.44 114 ASP A C 1
ATOM 993 O O . ASP A 1 114 ? -7.446 -1.979 -9.411 1.00 70.44 114 ASP A O 1
ATOM 997 N N . VAL A 1 115 ? -5.860 -3.271 -8.510 1.00 79.00 115 VAL A N 1
ATOM 998 C CA . VAL A 1 115 ? -5.017 -2.156 -8.044 1.00 79.00 115 VAL A CA 1
ATOM 999 C C . VAL A 1 115 ? -3.644 -2.242 -8.696 1.00 79.00 115 VAL A C 1
ATOM 1001 O O . VAL A 1 115 ? -2.842 -3.115 -8.361 1.00 79.00 115 VAL A O 1
ATOM 1004 N N . TRP A 1 116 ? -3.380 -1.311 -9.607 1.00 82.69 116 TRP A N 1
ATOM 1005 C CA . TRP A 1 116 ? -2.176 -1.237 -10.432 1.00 82.69 116 TRP A CA 1
ATOM 1006 C C . TRP A 1 116 ? -1.325 -0.005 -10.141 1.00 82.69 116 TRP A C 1
ATOM 1008 O O . TRP A 1 116 ? -0.138 0.016 -10.460 1.00 82.69 116 TRP A O 1
ATOM 1018 N N . THR A 1 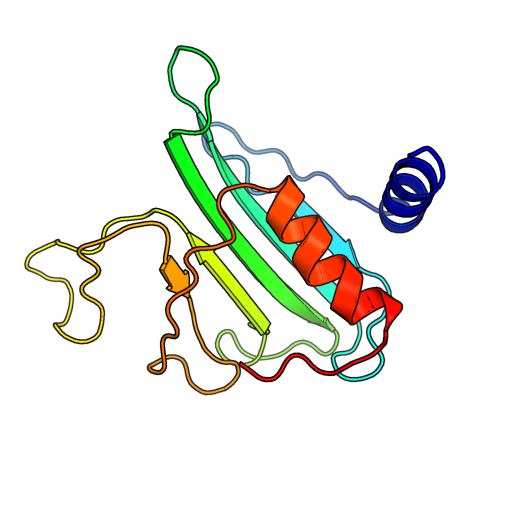117 ? -1.926 1.021 -9.546 1.00 85.19 117 THR A N 1
ATOM 1019 C CA . THR A 1 117 ? -1.320 2.338 -9.372 1.00 85.19 117 THR A CA 1
ATOM 1020 C C . THR A 1 117 ? -1.452 2.847 -7.940 1.00 85.19 117 THR A C 1
ATOM 1022 O O . THR A 1 117 ? -2.277 2.393 -7.135 1.00 85.19 117 THR A O 1
ATOM 1025 N N . LEU A 1 118 ? -0.632 3.845 -7.611 1.00 86.62 118 LEU A N 1
ATOM 1026 C CA . LEU A 1 118 ? -0.714 4.542 -6.335 1.00 86.62 118 LEU A CA 1
ATOM 1027 C C . LEU A 1 118 ? -2.059 5.268 -6.169 1.00 86.62 118 LEU A C 1
ATOM 1029 O O . LEU A 1 118 ? -2.587 5.323 -5.060 1.00 86.62 118 LEU A O 1
ATOM 1033 N N . GLU A 1 119 ? -2.633 5.794 -7.254 1.00 84.81 119 GLU A N 1
ATOM 1034 C CA . GLU A 1 119 ? -3.932 6.475 -7.234 1.00 84.81 119 GLU A CA 1
ATOM 1035 C C . GLU A 1 119 ? -5.070 5.508 -6.890 1.00 84.81 119 GLU A C 1
ATOM 1037 O O . GLU A 1 119 ? -5.797 5.750 -5.928 1.00 84.81 119 GLU A O 1
ATOM 1042 N N . GLU A 1 120 ? -5.144 4.352 -7.551 1.00 87.00 120 GLU A N 1
ATOM 1043 C CA . GLU A 1 120 ? -6.116 3.298 -7.215 1.00 87.00 120 GLU A CA 1
ATOM 1044 C C . GLU A 1 120 ? -5.929 2.793 -5.777 1.00 87.00 120 GLU A C 1
ATOM 1046 O O . GLU A 1 120 ? -6.898 2.515 -5.066 1.00 87.00 120 GLU A O 1
ATOM 1051 N N . THR A 1 121 ? -4.682 2.732 -5.297 1.00 88.19 121 THR A N 1
ATOM 1052 C CA . THR A 1 121 ? -4.401 2.394 -3.896 1.00 88.19 121 THR A CA 1
ATOM 1053 C C . THR A 1 121 ? -4.978 3.440 -2.940 1.00 88.19 121 THR A C 1
ATOM 1055 O O . THR A 1 121 ? -5.553 3.090 -1.903 1.00 88.19 121 THR A O 1
ATOM 1058 N N . PHE A 1 122 ? -4.855 4.729 -3.269 1.00 85.56 122 PHE A N 1
ATOM 1059 C CA . PHE A 1 122 ? -5.483 5.791 -2.488 1.00 85.56 122 PHE A CA 1
ATOM 1060 C C . PHE A 1 122 ? -7.001 5.693 -2.512 1.00 85.56 122 PHE A C 1
ATOM 1062 O O . PHE A 1 122 ? -7.606 5.828 -1.450 1.00 85.56 122 PHE A O 1
ATOM 1069 N N . GLU A 1 123 ? -7.613 5.440 -3.667 1.00 86.31 123 GLU A N 1
ATOM 1070 C CA . GLU A 1 123 ? -9.063 5.263 -3.782 1.00 86.31 123 GLU A CA 1
ATOM 1071 C C . GLU A 1 123 ? -9.552 4.097 -2.920 1.00 86.31 123 GLU A C 1
ATOM 1073 O O . GLU A 1 123 ? -10.491 4.254 -2.128 1.00 86.31 123 GLU A O 1
ATOM 1078 N N . PHE A 1 124 ? -8.849 2.964 -2.990 1.00 87.38 124 PHE A N 1
ATOM 1079 C CA . PHE A 1 124 ? -9.126 1.794 -2.171 1.00 87.38 124 PHE A CA 1
ATOM 1080 C C . PHE A 1 124 ? -9.074 2.133 -0.678 1.00 87.38 124 PHE A C 1
ATOM 1082 O O . PHE A 1 124 ? -10.029 1.873 0.055 1.00 87.38 124 PHE A O 1
ATOM 1089 N N . VAL A 1 125 ? -7.974 2.726 -0.201 1.00 86.25 125 VAL A N 1
ATOM 1090 C CA . VAL A 1 125 ? -7.806 3.034 1.228 1.00 86.25 125 VAL A CA 1
ATOM 1091 C C . VAL A 1 125 ? -8.788 4.119 1.677 1.00 86.25 125 VAL A C 1
ATOM 1093 O O . VAL A 1 125 ? -9.362 4.016 2.766 1.00 86.25 125 VAL A O 1
ATOM 1096 N N . ALA A 1 126 ? -9.034 5.131 0.843 1.00 84.69 126 ALA A N 1
ATOM 1097 C CA . ALA A 1 126 ? -9.948 6.227 1.143 1.00 84.69 126 ALA A CA 1
ATOM 1098 C C . ALA A 1 126 ? -11.360 5.721 1.453 1.00 84.69 126 ALA A C 1
ATOM 1100 O O . ALA A 1 126 ? -11.970 6.227 2.396 1.00 84.69 126 ALA A O 1
ATOM 1101 N N . TYR A 1 127 ? -11.848 4.693 0.749 1.00 85.81 127 TYR A N 1
ATOM 1102 C CA . TYR A 1 127 ? -13.138 4.068 1.050 1.00 85.81 127 TYR A CA 1
ATOM 1103 C C . TYR A 1 127 ? -13.240 3.612 2.514 1.00 85.81 127 TYR A C 1
ATOM 1105 O O . TYR A 1 127 ? -14.220 3.924 3.196 1.00 85.81 127 TYR A O 1
ATOM 1113 N N . TYR A 1 128 ? -12.230 2.906 3.030 1.00 85.75 128 TYR A N 1
ATOM 1114 C CA . TYR A 1 128 ? -12.238 2.391 4.406 1.00 85.75 128 TYR A CA 1
ATOM 1115 C C . TYR A 1 128 ? -12.045 3.505 5.434 1.00 85.75 128 TYR A C 1
ATOM 1117 O O . TYR A 1 128 ? -12.763 3.555 6.431 1.00 85.75 128 TYR A O 1
ATOM 1125 N N . ILE A 1 129 ? -11.150 4.459 5.157 1.00 82.94 129 ILE A N 1
ATOM 1126 C CA . ILE A 1 129 ? -10.953 5.633 6.018 1.00 82.94 129 ILE A CA 1
ATOM 1127 C C . ILE A 1 129 ? -12.246 6.452 6.143 1.00 82.94 129 ILE A C 1
ATOM 1129 O O . ILE A 1 129 ? -12.612 6.847 7.248 1.00 82.94 129 ILE A O 1
ATOM 1133 N N . GLN A 1 130 ? -12.955 6.685 5.037 1.00 82.50 130 GLN A N 1
ATOM 1134 C CA . GLN A 1 130 ? -14.173 7.501 5.015 1.00 82.50 130 GLN A CA 1
ATOM 1135 C C . GLN A 1 130 ? -15.384 6.771 5.592 1.00 82.50 130 GLN A C 1
ATOM 1137 O O . GLN A 1 130 ? -16.178 7.369 6.313 1.00 82.50 130 GLN A O 1
ATOM 1142 N N . SER A 1 131 ? -15.541 5.485 5.276 1.00 85.06 131 SER A N 1
ATOM 1143 C CA . SER A 1 131 ? -16.676 4.697 5.762 1.00 85.06 131 SER A CA 1
ATOM 1144 C C . SER A 1 131 ? -16.506 4.226 7.208 1.00 85.06 131 SER A C 1
ATOM 1146 O O . SER A 1 131 ? -17.483 3.804 7.823 1.00 85.06 131 SER A O 1
ATOM 1148 N N . GLY A 1 132 ? -15.277 4.247 7.737 1.00 82.19 132 GLY A N 1
ATOM 1149 C CA . GLY A 1 132 ? -14.925 3.654 9.027 1.00 82.19 132 GLY A CA 1
ATOM 1150 C C . GLY A 1 132 ? -15.037 2.125 9.050 1.00 82.19 132 GLY A C 1
ATOM 1151 O O . GLY A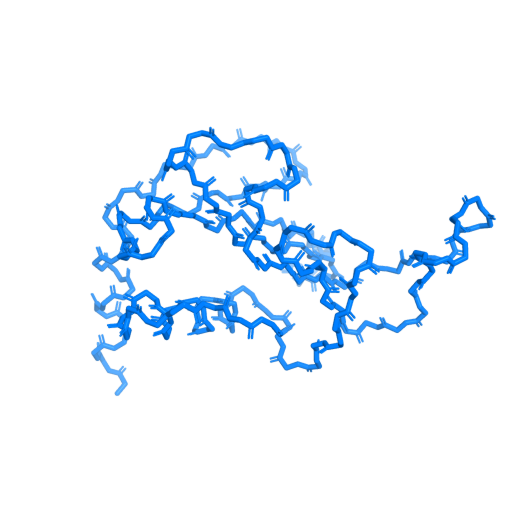 1 132 ? -14.925 1.521 10.116 1.00 82.19 132 GLY A O 1
ATOM 1152 N N . LYS A 1 133 ? -15.285 1.481 7.903 1.00 86.31 133 LYS A N 1
ATOM 1153 C CA . LYS A 1 133 ? -15.409 0.026 7.827 1.00 86.31 133 LYS A CA 1
ATOM 1154 C C . LYS A 1 133 ? -14.052 -0.626 8.045 1.00 86.31 133 LYS A C 1
ATOM 1156 O O . LYS A 1 133 ? -13.047 -0.212 7.482 1.00 86.31 133 LYS A O 1
ATOM 1161 N N . GLU A 1 134 ? -14.046 -1.708 8.813 1.00 85.38 134 GLU A N 1
ATOM 1162 C CA . GLU A 1 134 ? -12.878 -2.574 8.913 1.00 85.38 134 GLU A CA 1
ATOM 1163 C C . GLU A 1 134 ? -12.582 -3.234 7.564 1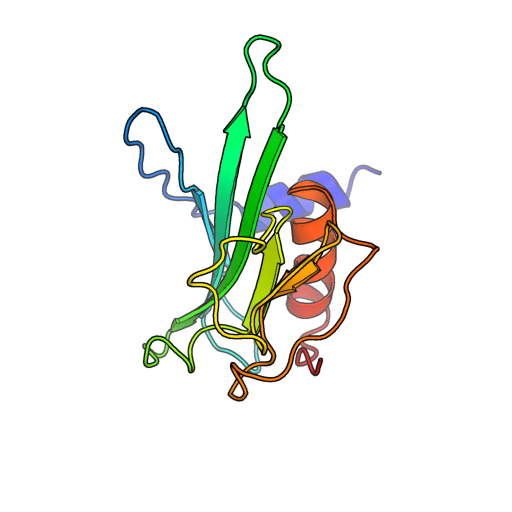.00 85.38 134 GLU A C 1
ATOM 1165 O O . GLU A 1 134 ? -13.483 -3.801 6.937 1.00 85.38 134 GLU A O 1
ATOM 1170 N N . TYR A 1 135 ? -11.318 -3.210 7.142 1.00 81.31 135 TYR A N 1
ATOM 1171 C CA . TYR A 1 135 ? -10.886 -4.039 6.027 1.00 81.31 135 TYR A CA 1
ATOM 1172 C C . TYR A 1 135 ? -10.779 -5.496 6.479 1.00 81.31 135 TYR A C 1
ATOM 1174 O O . TYR A 1 135 ? -9.939 -5.843 7.311 1.00 81.31 135 TYR A O 1
ATOM 1182 N N . LYS A 1 136 ? -11.637 -6.345 5.910 1.00 77.25 136 LYS A N 1
ATOM 1183 C CA . LYS A 1 136 ? -11.609 -7.798 6.082 1.00 77.25 136 LYS A CA 1
ATOM 1184 C C . LYS A 1 136 ? -11.315 -8.423 4.715 1.00 77.25 136 LYS A C 1
ATOM 1186 O O . LYS A 1 136 ? -12.209 -8.389 3.868 1.00 77.25 136 LYS A O 1
ATOM 1191 N N . PRO A 1 137 ? -10.082 -8.891 4.464 1.00 66.75 137 PRO A N 1
ATOM 1192 C CA . PRO A 1 137 ? -9.730 -9.525 3.195 1.00 66.75 137 PRO A CA 1
ATOM 1193 C C . PRO A 1 137 ? -10.474 -10.841 2.977 1.00 66.75 137 PRO A C 1
ATOM 1195 O O . PRO A 1 137 ? -10.841 -11.511 3.966 1.00 66.75 137 PRO A O 1
#

pLDDT: mean 71.72, std 15.85, range [28.48, 89.19]

Radius of gyration: 15.51 Å; Cα contacts (8 Å, |Δi|>4): 240; chains: 1; bounding box: 35×42×38 Å